Protein AF-A0A699R4K2-F1 (afdb_monomer)

Mean predicted aligned error: 9.23 Å

Foldseek 3Di:
DDPLQVVQVVVQVVVCVVLVQWDWDADDPPDDAFEKDKDWDWDDDPPDPDTRIHIFIATQQVPDDDPRRHPDFDDQPDFFFNADPDWYWYAAYVVRQDPVRNRIIITGRGDGHNHRDDDDD

Secondary structure (DSSP, 8-state):
--HHHHHHHHHHHHHHHHTT-EEEEPPPTT--EE-EEEEEEEEEETTEEEEEEEEEEEE-GGGPPBTTTBS----TTS-TTPEEEEEEEEPPPTT---SS-TT-EEEEEEPPBT-------

Radius of gyration: 15.66 Å; Cα contacts (8 Å, |Δi|>4): 197; chains: 1; bounding box: 39×34×41 Å

Sequence (121 aa):
RDADWVSAMQEELDHFARLKVWRLVPRPEGKSVIKTKWIFKNKKVESSLVIRNKARLVALGYSQQEGIDYDETFAPTAFLNGILKEEVYVGQPLGFVSKKYPDHVYALDKALYGLKQAPRA

Structure (mmCIF, N/CA/C/O backbone):
data_AF-A0A699R4K2-F1
#
_entry.id   AF-A0A699R4K2-F1
#
loop_
_atom_site.group_PDB
_atom_site.id
_atom_site.type_symbol
_atom_site.label_atom_id
_atom_site.label_alt_id
_atom_site.label_comp_id
_atom_site.label_asym_id
_atom_site.label_entity_id
_atom_site.label_seq_id
_atom_site.pdbx_PDB_ins_code
_atom_site.Cartn_x
_atom_site.Cartn_y
_atom_site.Cartn_z
_atom_site.occupancy
_atom_site.B_iso_or_equiv
_atom_site.auth_seq_id
_atom_site.auth_comp_id
_atom_site.auth_asym_id
_atom_site.auth_atom_id
_atom_site.pdbx_PDB_model_num
ATOM 1 N N . ARG A 1 1 ? -2.473 -8.313 -24.062 1.00 49.97 1 ARG A N 1
ATOM 2 C CA . ARG A 1 1 ? -2.510 -7.788 -22.676 1.00 49.97 1 ARG A CA 1
ATOM 3 C C . ARG A 1 1 ? -1.097 -7.895 -22.147 1.00 49.97 1 ARG A C 1
ATOM 5 O O . ARG A 1 1 ? -0.578 -8.995 -22.068 1.00 49.97 1 ARG A O 1
ATOM 12 N N . ASP A 1 2 ? -0.481 -6.746 -21.944 1.00 60.59 2 ASP A N 1
ATOM 13 C CA . ASP A 1 2 ? 0.942 -6.501 -21.734 1.00 60.59 2 ASP A CA 1
ATOM 14 C C . ASP A 1 2 ? 1.508 -7.241 -20.508 1.00 60.59 2 ASP A C 1
ATOM 16 O O . ASP A 1 2 ? 1.487 -6.733 -19.384 1.00 60.59 2 ASP A O 1
ATOM 20 N N . ALA A 1 3 ? 1.991 -8.468 -20.718 1.00 65.44 3 ALA A N 1
ATOM 21 C CA . ALA A 1 3 ? 2.548 -9.325 -19.669 1.00 65.44 3 ALA A CA 1
ATOM 22 C C . ALA A 1 3 ? 3.688 -8.635 -18.895 1.00 65.44 3 ALA A C 1
ATOM 24 O O . ALA A 1 3 ? 3.810 -8.805 -17.681 1.00 65.44 3 ALA A O 1
ATOM 25 N N . ASP A 1 4 ? 4.449 -7.776 -19.574 1.00 77.56 4 ASP A N 1
ATOM 26 C CA . ASP A 1 4 ? 5.555 -7.019 -18.991 1.00 77.56 4 ASP A CA 1
ATOM 27 C C . ASP A 1 4 ? 5.108 -6.033 -17.901 1.00 77.56 4 ASP A C 1
ATOM 29 O O . ASP A 1 4 ? 5.836 -5.798 -16.935 1.00 77.56 4 ASP A O 1
ATOM 33 N N . TRP A 1 5 ? 3.904 -5.456 -18.008 1.00 82.31 5 TRP A N 1
ATOM 34 C CA . TRP A 1 5 ? 3.376 -4.560 -16.972 1.00 82.31 5 TRP A CA 1
ATOM 35 C C . TRP A 1 5 ? 2.918 -5.326 -15.736 1.00 82.31 5 TRP A C 1
ATOM 37 O O . TRP A 1 5 ? 3.169 -4.873 -14.621 1.00 82.31 5 TRP A O 1
ATOM 47 N N . VAL A 1 6 ? 2.300 -6.498 -15.918 1.00 85.00 6 VAL A N 1
ATOM 48 C CA . VAL A 1 6 ? 1.889 -7.362 -14.800 1.00 85.00 6 VAL A CA 1
ATOM 49 C C . VAL A 1 6 ? 3.115 -7.861 -14.036 1.00 85.00 6 VAL A C 1
ATOM 51 O O . VAL A 1 6 ? 3.113 -7.817 -12.808 1.00 85.00 6 VAL A O 1
ATOM 54 N N . SER A 1 7 ? 4.184 -8.242 -14.746 1.00 86.94 7 SER A N 1
ATOM 55 C CA . SER A 1 7 ? 5.466 -8.601 -14.123 1.00 86.94 7 SER A CA 1
ATOM 56 C C . SER A 1 7 ? 6.017 -7.451 -13.278 1.00 86.94 7 SER A C 1
ATOM 58 O O . SER A 1 7 ? 6.341 -7.642 -12.110 1.00 86.94 7 SER A O 1
ATOM 60 N N . ALA A 1 8 ? 6.038 -6.229 -13.819 1.00 87.75 8 ALA A N 1
ATOM 61 C CA . ALA A 1 8 ? 6.512 -5.057 -13.083 1.00 87.75 8 ALA A CA 1
ATOM 62 C C . ALA A 1 8 ? 5.649 -4.722 -11.848 1.00 87.75 8 ALA A C 1
ATOM 64 O O . ALA A 1 8 ? 6.168 -4.210 -10.858 1.00 87.75 8 ALA A O 1
ATOM 65 N N . MET A 1 9 ? 4.339 -4.989 -11.894 1.00 90.50 9 MET A N 1
ATOM 66 C CA . MET A 1 9 ? 3.443 -4.834 -10.739 1.00 90.50 9 MET A CA 1
ATOM 67 C C . MET A 1 9 ? 3.733 -5.887 -9.668 1.00 90.50 9 MET A C 1
ATOM 69 O O . MET A 1 9 ? 3.817 -5.543 -8.492 1.00 90.50 9 MET A O 1
ATOM 73 N N . GLN A 1 10 ? 3.923 -7.147 -10.071 1.00 89.94 10 GLN A N 1
ATOM 74 C CA . GLN A 1 10 ? 4.260 -8.233 -9.154 1.00 89.94 10 GLN A CA 1
ATOM 75 C C . GLN A 1 10 ? 5.609 -7.985 -8.468 1.00 89.94 10 GLN A C 1
ATOM 77 O O . GLN A 1 10 ? 5.685 -8.098 -7.250 1.00 89.94 10 GLN A O 1
ATOM 82 N N . GLU A 1 11 ? 6.632 -7.547 -9.212 1.00 90.19 11 GLU A N 1
ATOM 83 C CA . GLU A 1 11 ? 7.944 -7.185 -8.653 1.00 90.19 11 GLU A CA 1
ATOM 84 C C . GLU A 1 11 ? 7.833 -6.141 -7.526 1.00 90.19 11 GLU A C 1
ATOM 86 O O . GLU A 1 11 ? 8.505 -6.251 -6.498 1.00 90.19 11 GLU A O 1
ATOM 91 N N . GLU A 1 12 ? 6.971 -5.133 -7.695 1.00 90.69 12 GLU A N 1
ATOM 92 C CA . GLU A 1 12 ? 6.734 -4.102 -6.679 1.00 90.69 12 GLU A CA 1
ATOM 93 C C . GLU A 1 12 ? 6.003 -4.677 -5.447 1.00 90.69 12 GLU A C 1
ATOM 95 O O . GLU A 1 12 ? 6.383 -4.387 -4.310 1.00 90.69 12 GLU A O 1
ATOM 100 N N . LEU A 1 13 ? 4.988 -5.531 -5.639 1.00 90.56 13 LEU A N 1
ATOM 101 C CA . LEU A 1 13 ? 4.281 -6.191 -4.5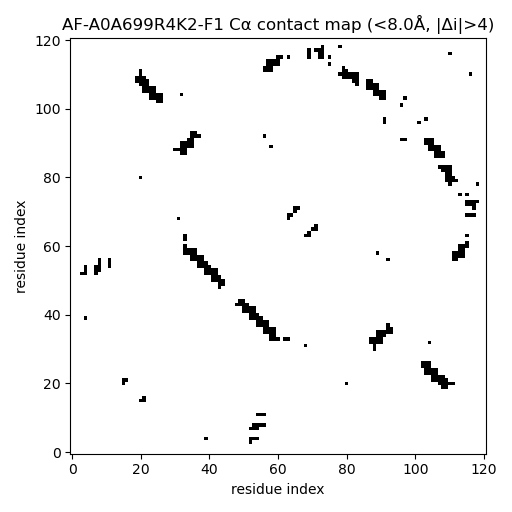30 1.00 90.56 13 LEU A CA 1
ATOM 102 C C . LEU A 1 13 ? 5.196 -7.137 -3.744 1.00 90.56 13 LEU A C 1
ATOM 104 O O . LEU A 1 13 ? 5.162 -7.142 -2.513 1.00 90.56 13 LEU A O 1
ATOM 108 N N . ASP A 1 14 ? 6.048 -7.892 -4.436 1.00 90.88 14 ASP A N 1
ATOM 109 C CA . ASP A 1 14 ? 7.030 -8.788 -3.823 1.00 90.88 14 ASP A CA 1
ATOM 110 C C . ASP A 1 14 ? 8.054 -7.999 -3.005 1.00 90.88 14 ASP A C 1
ATOM 112 O O . ASP A 1 14 ? 8.458 -8.413 -1.915 1.00 90.88 14 ASP A O 1
ATOM 116 N N . HIS A 1 15 ? 8.450 -6.823 -3.496 1.00 90.12 15 HIS A N 1
ATOM 117 C CA . HIS A 1 15 ? 9.300 -5.908 -2.750 1.00 90.12 15 HIS A CA 1
ATOM 118 C C . HIS A 1 15 ? 8.624 -5.432 -1.455 1.00 90.12 15 HIS A C 1
ATOM 120 O O . HIS A 1 15 ? 9.244 -5.483 -0.390 1.00 90.12 15 HIS A O 1
ATOM 126 N N . PHE A 1 16 ? 7.346 -5.047 -1.502 1.00 89.62 16 PHE A N 1
ATOM 127 C CA . PHE A 1 16 ? 6.592 -4.669 -0.303 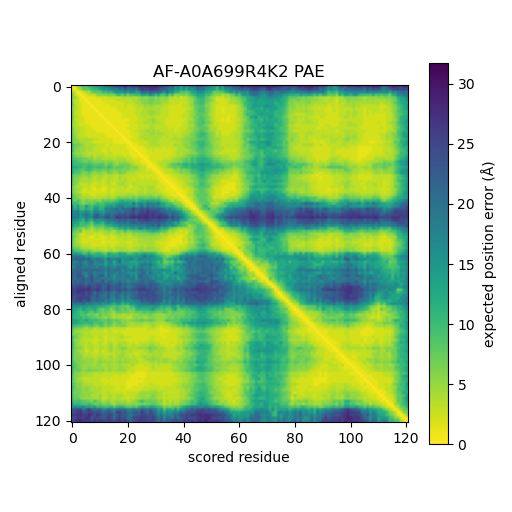1.00 89.62 16 PHE A CA 1
ATOM 128 C C . PHE A 1 16 ? 6.410 -5.826 0.682 1.00 89.62 16 PHE A C 1
ATOM 130 O O . PHE A 1 16 ? 6.562 -5.623 1.889 1.00 89.62 16 PHE A O 1
ATOM 137 N N . ALA A 1 17 ? 6.162 -7.040 0.187 1.00 88.31 17 ALA A N 1
ATOM 138 C CA . ALA A 1 17 ? 6.075 -8.238 1.015 1.00 88.31 17 ALA A CA 1
ATOM 139 C C . ALA A 1 17 ? 7.410 -8.532 1.718 1.00 88.31 17 ALA A C 1
ATOM 141 O O . ALA A 1 17 ? 7.445 -8.727 2.934 1.00 88.31 17 ALA A O 1
ATOM 142 N N . ARG A 1 18 ? 8.530 -8.477 0.982 1.00 89.69 18 ARG A N 1
ATOM 143 C CA . ARG A 1 18 ? 9.885 -8.644 1.535 1.00 89.69 18 ARG A CA 1
ATOM 144 C C . ARG A 1 18 ? 10.216 -7.608 2.601 1.00 89.69 18 ARG A C 1
ATOM 146 O O . ARG A 1 18 ? 10.827 -7.938 3.613 1.00 89.69 18 ARG A O 1
ATOM 153 N N . LEU A 1 19 ? 9.831 -6.356 2.367 1.00 87.75 19 LEU A N 1
ATOM 154 C CA . LEU A 1 19 ? 10.054 -5.265 3.308 1.00 87.75 19 LEU A CA 1
ATOM 155 C C . LEU A 1 19 ? 9.040 -5.235 4.452 1.00 87.75 19 LEU A C 1
ATOM 157 O O . LEU A 1 19 ? 9.204 -4.401 5.344 1.00 87.75 19 LEU A O 1
ATOM 161 N N . LYS A 1 20 ? 8.035 -6.122 4.453 1.00 89.19 20 LYS A N 1
ATOM 162 C CA . LYS A 1 20 ? 6.930 -6.126 5.419 1.00 89.19 20 LYS A CA 1
ATOM 163 C C . LYS A 1 20 ? 6.297 -4.736 5.530 1.00 89.19 20 LYS A C 1
ATOM 165 O O . LYS A 1 20 ? 6.203 -4.170 6.612 1.00 89.19 20 LYS A O 1
ATOM 170 N N . VAL A 1 21 ? 5.973 -4.139 4.382 1.00 87.75 21 VAL A N 1
ATOM 171 C CA . VAL A 1 21 ? 5.340 -2.809 4.330 1.00 87.75 21 VAL A CA 1
ATOM 172 C C . VAL A 1 21 ? 3.902 -2.871 4.820 1.00 87.75 21 VAL A C 1
ATOM 174 O O . VAL A 1 21 ? 3.415 -1.901 5.393 1.00 87.75 21 VAL A O 1
ATOM 177 N N . TRP A 1 22 ? 3.227 -3.999 4.608 1.00 91.00 22 TRP A N 1
ATOM 178 C CA . TRP A 1 22 ? 1.831 -4.159 4.971 1.00 91.00 22 TRP A CA 1
ATOM 179 C C . TRP A 1 22 ? 1.456 -5.594 5.309 1.00 91.00 22 TRP A C 1
ATOM 181 O O . TRP A 1 22 ? 2.187 -6.546 5.017 1.00 91.00 22 TRP A O 1
ATOM 191 N N . ARG A 1 23 ? 0.247 -5.745 5.848 1.00 93.12 23 ARG A N 1
ATOM 192 C CA . ARG A 1 23 ? -0.362 -7.019 6.236 1.00 93.12 23 ARG A CA 1
ATOM 193 C C . ARG A 1 23 ? -1.805 -7.052 5.755 1.00 93.12 23 ARG A C 1
ATOM 195 O O . ARG A 1 23 ? -2.514 -6.057 5.867 1.00 93.12 23 ARG A O 1
ATOM 202 N N . LEU A 1 24 ? -2.246 -8.185 5.213 1.00 93.50 24 LEU A N 1
ATOM 203 C CA . LEU A 1 24 ? -3.642 -8.361 4.813 1.00 93.50 24 LEU A CA 1
ATOM 204 C C . LEU A 1 24 ? -4.489 -8.629 6.063 1.00 93.50 24 LEU A C 1
ATOM 206 O O . LEU A 1 24 ? -4.239 -9.605 6.768 1.00 93.50 24 LEU A O 1
ATOM 210 N N . VAL A 1 25 ? -5.476 -7.776 6.327 1.00 94.25 25 VAL A N 1
ATOM 211 C CA . VAL A 1 25 ? -6.349 -7.853 7.507 1.00 94.25 25 VAL A CA 1
ATOM 212 C C . VAL A 1 25 ? -7.821 -7.706 7.106 1.00 94.25 25 VAL A C 1
ATOM 214 O O . VAL A 1 25 ? -8.107 -7.114 6.058 1.00 94.25 25 VAL A O 1
ATOM 217 N N . PRO A 1 26 ? -8.772 -8.228 7.904 1.00 94.25 26 PRO A N 1
ATOM 218 C CA . PRO A 1 26 ? -10.186 -7.923 7.723 1.00 94.25 26 PRO A CA 1
ATOM 219 C C . PRO A 1 26 ? -10.410 -6.412 7.699 1.00 94.25 26 PRO A C 1
ATOM 221 O O . PRO A 1 26 ? -9.713 -5.671 8.393 1.00 94.25 26 PRO A O 1
ATOM 224 N N . ARG A 1 27 ? -11.371 -5.945 6.897 1.00 91.38 27 ARG A N 1
ATOM 225 C CA . ARG A 1 27 ? -11.686 -4.518 6.835 1.00 91.38 27 ARG A CA 1
ATOM 226 C C . ARG A 1 27 ? -12.156 -4.025 8.211 1.00 91.38 27 ARG A C 1
ATOM 228 O O . ARG A 1 27 ? -13.169 -4.524 8.693 1.00 91.38 27 ARG A O 1
ATOM 235 N N . PRO A 1 28 ? -11.462 -3.049 8.817 1.00 88.75 28 PRO A N 1
ATOM 236 C CA . PRO A 1 28 ? -11.879 -2.475 10.089 1.00 88.75 28 PRO A CA 1
ATOM 237 C C . PRO A 1 28 ? -13.179 -1.678 9.933 1.00 88.75 28 PRO A C 1
ATOM 239 O O . PRO A 1 28 ? -13.363 -0.941 8.958 1.00 88.75 28 PRO A O 1
ATOM 242 N N . GLU A 1 29 ? -14.078 -1.810 10.907 1.00 86.94 29 GLU A N 1
ATOM 243 C CA . GLU A 1 29 ? -15.306 -1.019 10.978 1.00 86.94 29 GLU A CA 1
ATOM 244 C C . GLU A 1 29 ? -15.000 0.406 11.459 1.00 86.94 29 GLU A C 1
ATOM 246 O O . GLU A 1 29 ? -14.173 0.621 12.344 1.00 86.94 29 GLU A O 1
ATOM 251 N N . GLY A 1 30 ? -15.638 1.404 10.842 1.00 84.44 30 GLY A N 1
ATOM 252 C CA . GLY A 1 30 ? -15.490 2.813 11.230 1.00 84.44 30 GLY A CA 1
ATOM 253 C C . GLY A 1 30 ? -14.140 3.463 10.894 1.00 84.44 30 GLY A C 1
ATOM 254 O O . GLY A 1 30 ? -13.939 4.628 11.227 1.00 84.44 30 GLY A O 1
ATOM 255 N N . LYS A 1 31 ? -13.220 2.758 10.224 1.00 81.69 31 LYS A N 1
ATOM 256 C CA . LYS A 1 31 ? -11.932 3.310 9.771 1.00 81.69 31 LYS A CA 1
ATOM 257 C C . LYS A 1 31 ? -11.951 3.643 8.281 1.00 81.69 31 LYS A C 1
ATOM 259 O O . LYS A 1 31 ? -12.579 2.952 7.473 1.00 81.69 31 LYS A O 1
ATOM 264 N N . SER A 1 32 ? -11.231 4.700 7.912 1.00 82.44 32 SER A N 1
ATOM 265 C CA . SER A 1 32 ? -11.035 5.087 6.520 1.00 82.44 32 SER A CA 1
ATOM 266 C C . SER A 1 32 ? -10.102 4.089 5.819 1.00 82.44 32 SER A C 1
ATOM 268 O O . SER A 1 32 ? -9.110 3.615 6.372 1.00 82.44 32 SER A O 1
ATOM 270 N N . VAL A 1 33 ? -10.450 3.729 4.581 1.00 87.38 33 VAL A N 1
ATOM 271 C CA . VAL A 1 33 ? -9.623 2.869 3.724 1.00 87.38 33 VAL A CA 1
ATOM 272 C C . VAL A 1 33 ? -9.202 3.689 2.518 1.00 87.38 33 VAL A C 1
ATOM 274 O O . VAL A 1 33 ? -10.030 4.056 1.679 1.00 87.38 33 VAL A O 1
ATOM 277 N N . ILE A 1 34 ? -7.907 3.971 2.419 1.00 88.25 34 ILE A N 1
ATOM 278 C CA . ILE A 1 34 ? -7.351 4.780 1.339 1.00 88.25 34 ILE A CA 1
ATOM 279 C C . ILE A 1 34 ? -7.297 3.933 0.067 1.00 88.25 34 ILE A C 1
ATOM 281 O O . ILE A 1 34 ? -6.812 2.801 0.050 1.00 88.25 34 ILE A O 1
ATOM 285 N N . LYS A 1 35 ? -7.796 4.473 -1.042 1.00 87.06 35 LYS A N 1
ATOM 286 C CA . LYS A 1 35 ? -7.725 3.788 -2.338 1.00 87.06 35 LYS A CA 1
ATOM 287 C C . LYS A 1 35 ? -6.285 3.760 -2.853 1.00 87.06 35 LYS A C 1
ATOM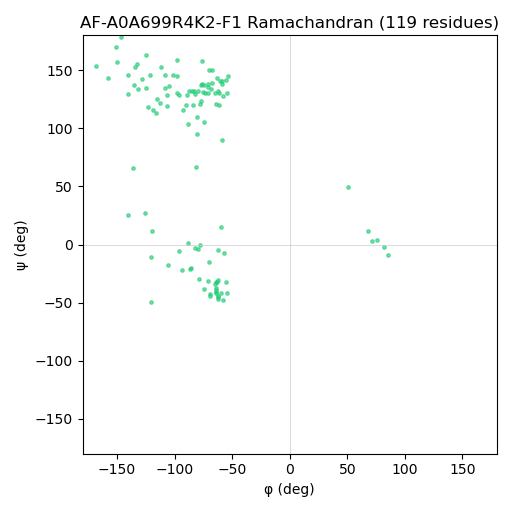 289 O O . LYS A 1 35 ? -5.514 4.682 -2.605 1.00 87.06 35 LYS A O 1
ATOM 294 N N . THR A 1 36 ? -5.931 2.734 -3.621 1.00 89.06 36 THR A N 1
ATOM 295 C CA . THR A 1 36 ? -4.615 2.621 -4.266 1.00 89.06 36 THR A CA 1
ATOM 296 C C . TH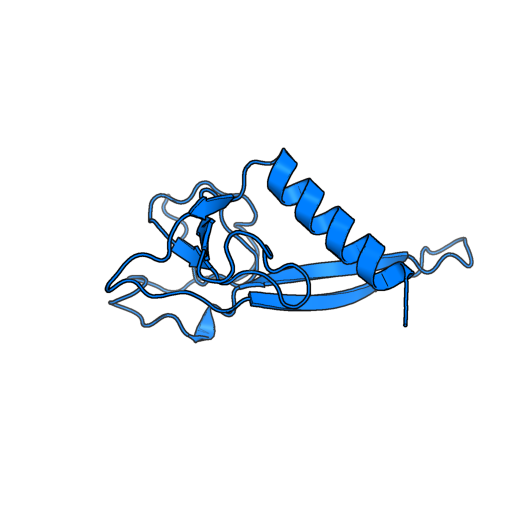R A 1 36 ? -4.728 2.757 -5.783 1.00 89.06 36 THR A C 1
ATOM 298 O O . THR A 1 36 ? -5.771 2.476 -6.378 1.00 89.06 36 THR A O 1
ATOM 301 N N . LYS A 1 37 ? -3.653 3.218 -6.428 1.00 87.56 37 LYS A N 1
ATOM 302 C CA . LYS A 1 37 ? -3.546 3.343 -7.886 1.00 87.56 37 LYS A CA 1
ATOM 303 C C . LYS A 1 37 ? -2.152 2.952 -8.360 1.00 87.56 37 LYS A C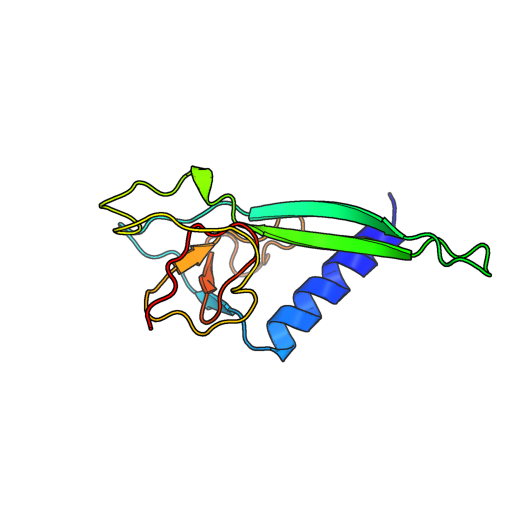 1
ATOM 305 O O . LYS A 1 37 ? -1.155 3.232 -7.699 1.00 87.56 37 LYS A O 1
ATOM 310 N N . TRP A 1 38 ? -2.093 2.356 -9.545 1.00 88.25 38 TRP A N 1
ATOM 311 C CA . TRP A 1 38 ? -0.846 2.053 -10.234 1.00 88.25 38 TRP A CA 1
ATOM 312 C C . TRP A 1 38 ? -0.370 3.223 -11.094 1.00 88.25 38 TRP A C 1
ATOM 314 O O . TRP A 1 38 ? -1.137 3.795 -11.871 1.00 88.25 38 TRP A O 1
ATOM 324 N N . ILE A 1 39 ? 0.913 3.554 -10.963 1.00 85.69 39 ILE A N 1
ATOM 325 C CA . ILE A 1 39 ? 1.628 4.507 -11.810 1.00 85.69 39 ILE A CA 1
ATOM 326 C C . ILE A 1 39 ? 2.672 3.747 -12.623 1.00 85.69 39 ILE A C 1
ATOM 328 O O . ILE A 1 39 ? 3.564 3.110 -12.065 1.00 85.69 39 ILE A O 1
ATOM 332 N N . PHE A 1 40 ? 2.577 3.849 -13.944 1.00 83.38 40 PHE A N 1
ATOM 333 C CA . PHE A 1 40 ? 3.444 3.150 -14.887 1.00 83.38 40 PHE A CA 1
ATOM 334 C C . PHE A 1 40 ? 4.467 4.112 -15.494 1.00 83.38 40 PHE A C 1
ATOM 336 O O . PHE A 1 40 ? 4.136 5.241 -15.859 1.00 83.38 40 PHE A O 1
ATOM 343 N N . LYS A 1 41 ? 5.726 3.684 -15.594 1.00 79.06 41 LYS A N 1
ATOM 344 C CA . LYS A 1 41 ? 6.805 4.444 -16.229 1.00 79.06 41 LYS A CA 1
ATOM 345 C C . LYS A 1 41 ? 7.707 3.514 -17.030 1.00 79.06 41 LYS A C 1
ATOM 347 O O . LYS A 1 41 ? 8.233 2.549 -16.487 1.00 79.06 41 LYS A O 1
ATOM 352 N N . ASN A 1 42 ? 7.955 3.869 -18.286 1.00 75.81 42 ASN A N 1
ATOM 353 C CA . ASN A 1 42 ? 8.982 3.234 -19.108 1.00 75.81 42 ASN A CA 1
ATOM 354 C C . ASN A 1 42 ? 10.342 3.853 -18.794 1.00 75.81 42 ASN A C 1
ATOM 356 O O . ASN A 1 42 ? 10.483 5.080 -18.805 1.00 75.81 42 ASN A O 1
ATOM 360 N N . LYS A 1 43 ? 11.350 3.023 -18.515 1.00 66.62 43 LYS A N 1
ATOM 361 C CA . LYS A 1 43 ? 12.738 3.474 -18.384 1.00 66.62 43 LYS A CA 1
ATOM 362 C C . LYS A 1 43 ? 13.527 3.018 -19.609 1.00 66.62 43 LYS A C 1
ATOM 364 O O . LYS A 1 43 ? 13.643 1.819 -19.846 1.00 66.62 43 LYS A O 1
ATOM 369 N N . LYS A 1 44 ? 14.071 3.977 -20.363 1.00 65.50 44 LYS A N 1
ATOM 370 C CA . LYS A 1 44 ? 15.131 3.724 -21.346 1.00 65.50 44 LYS A CA 1
ATOM 371 C C . LYS A 1 44 ? 16.462 3.711 -20.599 1.00 65.50 44 LYS A C 1
ATOM 373 O O . LYS A 1 44 ? 16.692 4.588 -19.766 1.00 65.50 44 LYS A O 1
ATOM 378 N N . VAL A 1 45 ? 17.298 2.713 -20.848 1.00 65.75 45 VAL A N 1
ATOM 379 C CA . VAL A 1 45 ? 18.673 2.680 -20.335 1.00 65.75 45 VAL A CA 1
ATOM 380 C C . VAL A 1 45 ? 19.582 3.177 -21.457 1.00 65.75 45 VAL A C 1
ATOM 382 O O . VAL A 1 45 ? 19.442 2.729 -22.589 1.00 65.75 45 VAL A O 1
ATOM 385 N N . GLU A 1 46 ? 20.471 4.126 -21.153 1.00 64.25 46 GLU A N 1
ATOM 386 C CA . GLU A 1 46 ? 21.258 4.918 -22.121 1.00 64.25 46 GLU A CA 1
ATOM 387 C C . GLU A 1 46 ? 22.139 4.120 -23.103 1.00 64.25 46 GLU A C 1
ATOM 389 O O . GLU A 1 46 ? 22.665 4.714 -24.034 1.00 64.25 46 GLU A O 1
ATOM 394 N N . SER A 1 47 ? 22.275 2.796 -22.967 1.00 57.72 47 SER A N 1
ATOM 395 C CA . SER A 1 47 ? 23.126 1.995 -23.862 1.00 57.72 47 SER A CA 1
ATOM 396 C C . SER A 1 47 ? 22.542 0.630 -24.255 1.00 57.72 47 SER A C 1
ATOM 398 O O . SER A 1 47 ? 23.269 -0.321 -24.539 1.00 57.72 47 SER A O 1
ATOM 400 N N . SER A 1 48 ? 21.216 0.460 -24.244 1.00 49.56 48 SER A N 1
ATOM 401 C CA . SER A 1 48 ? 20.585 -0.770 -24.753 1.00 49.56 48 SER A CA 1
ATOM 402 C C . SER A 1 48 ? 19.125 -0.517 -25.126 1.00 49.56 48 SER A C 1
ATOM 404 O O . SER A 1 48 ? 18.414 0.172 -24.400 1.00 49.56 48 SER A O 1
ATOM 406 N N . LEU A 1 49 ? 18.637 -1.147 -26.197 1.00 57.78 49 LEU A N 1
ATOM 407 C CA . LEU A 1 49 ? 17.225 -1.177 -26.633 1.00 57.78 49 LEU A CA 1
ATOM 408 C C . LEU A 1 49 ? 16.240 -1.791 -25.602 1.00 57.78 49 LEU A C 1
ATOM 410 O O . LEU A 1 49 ? 15.108 -2.122 -25.941 1.00 57.78 49 LEU A O 1
ATOM 414 N N . VAL A 1 50 ? 16.642 -1.959 -24.341 1.00 55.19 50 VAL A N 1
ATOM 415 C CA . VAL A 1 50 ? 15.827 -2.555 -23.283 1.00 55.19 50 VAL A CA 1
ATOM 416 C C . VAL A 1 50 ? 15.004 -1.459 -22.608 1.00 55.19 50 VAL A C 1
ATOM 418 O O . VAL A 1 50 ? 15.504 -0.672 -21.801 1.00 55.19 50 VAL A O 1
ATOM 421 N N . ILE A 1 51 ? 13.715 -1.411 -22.942 1.00 66.06 51 ILE A N 1
ATOM 422 C CA . ILE A 1 51 ? 12.715 -0.637 -22.205 1.00 66.06 51 ILE A CA 1
ATOM 423 C C . ILE A 1 51 ? 12.316 -1.476 -20.991 1.00 66.06 51 ILE A C 1
ATOM 425 O O . ILE A 1 51 ? 11.664 -2.503 -21.147 1.00 66.06 51 ILE A O 1
ATOM 429 N N . ARG A 1 52 ? 12.700 -1.061 -19.776 1.00 72.12 52 ARG A N 1
ATOM 430 C CA . ARG A 1 52 ? 12.178 -1.702 -18.559 1.00 72.12 52 ARG A CA 1
ATOM 431 C C . ARG A 1 52 ? 10.910 -0.988 -18.116 1.00 72.12 52 ARG A C 1
ATOM 433 O O . ARG A 1 52 ? 10.937 0.206 -17.795 1.00 72.12 52 ARG A O 1
ATOM 440 N N . ASN A 1 53 ? 9.821 -1.740 -18.069 1.00 80.19 53 ASN A N 1
ATOM 441 C CA . ASN A 1 53 ? 8.556 -1.303 -17.504 1.00 80.19 53 ASN A CA 1
ATOM 442 C C . ASN A 1 53 ? 8.692 -1.209 -15.982 1.00 80.19 53 ASN A C 1
ATOM 444 O O . ASN A 1 53 ? 9.190 -2.125 -15.331 1.00 80.19 53 ASN A O 1
ATOM 448 N N . LYS A 1 54 ? 8.284 -0.080 -15.402 1.00 81.88 54 LYS A N 1
ATOM 449 C CA . LYS A 1 54 ? 8.243 0.116 -13.952 1.00 81.88 54 LYS A CA 1
ATOM 450 C C . LYS A 1 54 ? 6.834 0.486 -13.525 1.00 81.88 54 LYS A C 1
ATOM 452 O O . LYS A 1 54 ? 6.332 1.537 -13.919 1.00 81.88 54 LYS A O 1
ATOM 457 N N . ALA A 1 55 ? 6.229 -0.349 -12.693 1.00 87.62 55 ALA A N 1
ATOM 458 C CA . ALA A 1 55 ? 4.986 -0.042 -12.006 1.00 87.62 55 ALA A CA 1
ATOM 459 C C . ALA A 1 55 ? 5.303 0.434 -10.582 1.00 87.62 55 ALA A C 1
ATOM 461 O O . ALA A 1 55 ? 6.270 -0.014 -9.974 1.00 87.62 55 ALA A O 1
ATOM 462 N N . ARG A 1 56 ? 4.520 1.377 -10.065 1.00 87.62 56 ARG A N 1
ATOM 463 C CA . ARG A 1 56 ? 4.563 1.811 -8.665 1.00 87.62 56 ARG A CA 1
ATOM 464 C C . ARG A 1 56 ? 3.155 1.841 -8.112 1.00 87.62 56 ARG A C 1
ATOM 466 O O . ARG A 1 56 ? 2.267 2.398 -8.763 1.00 87.62 56 ARG A O 1
ATOM 473 N N . LEU A 1 57 ? 2.968 1.296 -6.917 1.00 88.25 57 LEU A N 1
ATOM 474 C CA . LEU A 1 57 ? 1.705 1.414 -6.202 1.00 88.25 57 LEU A CA 1
ATOM 475 C C . LEU A 1 57 ? 1.719 2.674 -5.339 1.00 88.25 57 LEU A C 1
ATOM 477 O O . LEU A 1 57 ? 2.643 2.893 -4.560 1.00 88.25 57 LEU A O 1
ATOM 481 N N . VAL A 1 58 ? 0.687 3.497 -5.480 1.00 85.62 58 VAL A N 1
ATOM 482 C CA . VAL A 1 58 ? 0.552 4.770 -4.771 1.00 85.62 58 VAL A CA 1
ATOM 483 C C . VAL A 1 58 ? -0.783 4.779 -4.031 1.00 85.62 58 VAL A C 1
ATOM 485 O O . VAL A 1 58 ? -1.812 4.408 -4.600 1.00 85.62 58 VAL A O 1
ATOM 488 N N . ALA A 1 59 ? -0.773 5.204 -2.771 1.00 85.31 59 ALA A N 1
ATOM 489 C CA . ALA A 1 59 ? -1.977 5.534 -2.025 1.00 85.31 59 ALA A CA 1
ATOM 490 C C . ALA A 1 59 ? -2.539 6.875 -2.512 1.00 85.31 59 ALA A C 1
ATOM 492 O O . ALA A 1 59 ? -1.808 7.841 -2.724 1.00 85.31 59 ALA A O 1
ATOM 493 N N . LEU A 1 60 ? -3.852 6.953 -2.686 1.00 80.88 60 LEU A N 1
ATOM 494 C CA . LEU A 1 60 ? -4.538 8.177 -3.081 1.00 80.88 60 LEU A CA 1
ATOM 495 C C . LEU A 1 60 ? -4.767 9.072 -1.853 1.00 80.88 60 LEU A C 1
ATOM 497 O O . LEU A 1 60 ? -5.902 9.296 -1.449 1.00 80.88 60 LEU A O 1
ATOM 501 N N . GLY A 1 61 ? -3.691 9.596 -1.258 1.00 66.06 61 GLY A N 1
ATOM 502 C CA . GLY A 1 61 ? -3.732 10.372 -0.008 1.00 66.06 61 GLY A CA 1
ATOM 503 C C . GLY A 1 61 ? -4.528 11.684 -0.057 1.00 66.06 61 GLY A C 1
ATOM 504 O O . GLY A 1 61 ? -4.716 12.325 0.969 1.00 66.06 61 GLY A O 1
ATOM 505 N N . TYR A 1 62 ? -5.050 12.104 -1.217 1.00 60.75 62 TYR A N 1
ATOM 506 C CA . TYR A 1 62 ? -5.960 13.255 -1.300 1.00 60.75 62 TYR A CA 1
ATOM 507 C C . TYR A 1 62 ? -7.343 12.987 -0.687 1.00 60.75 62 TYR A C 1
ATOM 509 O O . TYR A 1 62 ? -8.083 13.939 -0.467 1.00 60.75 62 TYR A O 1
ATOM 517 N N . SER A 1 63 ? -7.710 11.723 -0.439 1.00 55.34 63 SER A N 1
ATOM 518 C CA . SER A 1 63 ? -8.954 11.378 0.260 1.00 55.34 63 SER A CA 1
ATOM 519 C C . SER A 1 63 ? -8.845 11.460 1.785 1.00 55.34 63 SER A C 1
ATOM 521 O O . SER A 1 63 ? -9.840 11.202 2.452 1.00 55.34 63 SER A O 1
ATOM 523 N N . GLN A 1 64 ? -7.660 11.758 2.325 1.00 57.31 64 GLN A N 1
ATOM 524 C CA . GLN A 1 64 ? -7.450 11.932 3.760 1.00 57.31 64 GLN A CA 1
ATOM 525 C C . GLN A 1 64 ? -7.914 13.336 4.186 1.00 57.31 64 GLN A C 1
ATOM 527 O O . GLN A 1 64 ? -7.556 14.319 3.526 1.00 57.31 64 GLN A O 1
ATOM 532 N N . GLN A 1 65 ? -8.700 13.432 5.260 1.00 54.25 65 GLN A N 1
ATOM 533 C CA . GLN A 1 65 ? -9.146 14.698 5.852 1.00 54.25 65 GLN A CA 1
ATOM 534 C C . GLN A 1 65 ? -8.234 15.104 7.017 1.00 54.25 65 GLN A C 1
ATOM 536 O O . GLN A 1 65 ? -7.992 14.314 7.931 1.00 54.25 65 GLN A O 1
ATOM 541 N N . GLU A 1 66 ? -7.744 16.345 6.985 1.00 48.69 66 GLU A N 1
ATOM 542 C CA . GLU A 1 66 ? -6.980 16.948 8.084 1.00 48.69 66 GLU A CA 1
ATOM 543 C C . GLU A 1 66 ? -7.861 17.033 9.348 1.00 48.69 66 GLU A C 1
ATOM 545 O O . GLU A 1 66 ? -9.028 17.417 9.265 1.00 48.69 66 GLU A O 1
ATOM 550 N N . GLY A 1 67 ? -7.339 16.605 10.500 1.00 51.56 67 GLY A N 1
ATOM 551 C CA . GLY A 1 67 ? -8.062 16.473 11.771 1.00 51.56 67 GLY A CA 1
ATOM 552 C C . GLY A 1 67 ? -8.902 15.194 11.936 1.00 51.56 67 GLY A C 1
ATOM 553 O O . GLY A 1 67 ? -9.506 15.004 12.990 1.00 51.56 67 GLY A O 1
ATOM 554 N N . ILE A 1 68 ? -8.958 14.312 10.925 1.00 59.41 68 ILE A N 1
ATOM 555 C CA . ILE A 1 68 ? -9.606 12.984 11.012 1.00 59.41 68 ILE A CA 1
ATOM 556 C C . ILE A 1 68 ? -8.598 11.869 10.731 1.00 59.41 68 ILE A C 1
ATOM 558 O O . ILE A 1 68 ? -8.510 10.899 11.481 1.00 59.41 68 ILE A O 1
ATOM 562 N N . ASP A 1 69 ? -7.854 12.011 9.634 1.00 51.84 69 ASP A N 1
ATOM 563 C CA . ASP A 1 69 ? -6.901 11.017 9.141 1.00 51.84 69 ASP A CA 1
ATOM 564 C C . ASP A 1 69 ? -5.436 11.422 9.392 1.00 51.84 69 ASP A C 1
ATOM 566 O O . ASP A 1 69 ? -4.563 10.565 9.274 1.00 51.84 69 ASP A O 1
ATOM 570 N N . TYR A 1 70 ? -5.158 12.708 9.663 1.00 52.50 70 TYR A N 1
ATOM 571 C CA . TYR A 1 70 ? -3.841 13.261 10.028 1.00 52.50 70 TYR A CA 1
ATOM 572 C C . TYR A 1 70 ? -3.969 14.714 10.539 1.00 52.50 70 TYR A C 1
ATOM 574 O O . TYR A 1 70 ? -4.880 15.415 10.113 1.00 52.50 70 TYR A O 1
ATOM 582 N N . ASP A 1 71 ? -3.056 15.199 11.389 1.00 48.94 71 ASP A N 1
ATOM 583 C CA . ASP A 1 71 ? -3.157 16.549 11.992 1.00 48.94 71 ASP A CA 1
ATOM 584 C C . ASP A 1 71 ? -2.417 17.687 11.235 1.00 48.94 71 ASP A C 1
ATOM 586 O O . ASP A 1 71 ? -2.785 18.842 11.412 1.00 48.94 71 ASP A O 1
ATOM 590 N N . GLU A 1 72 ? -1.400 17.419 10.390 1.00 44.97 72 GLU A N 1
ATOM 591 C CA . GLU A 1 72 ? -0.626 18.455 9.646 1.00 44.97 72 GLU A CA 1
ATOM 592 C C . GLU A 1 72 ? -0.070 17.972 8.274 1.00 44.97 72 GLU A C 1
ATOM 594 O O . GLU A 1 72 ? 0.157 16.776 8.071 1.00 44.97 72 GLU A O 1
ATOM 599 N N . THR A 1 73 ? 0.216 18.894 7.327 1.00 41.97 73 THR A N 1
ATOM 600 C CA . THR A 1 73 ? 0.603 18.595 5.918 1.00 41.97 73 THR A CA 1
ATOM 601 C C . THR A 1 73 ? 2.048 19.029 5.536 1.00 41.97 73 THR A C 1
ATOM 603 O O . THR A 1 73 ? 2.349 20.215 5.615 1.00 41.97 73 THR A O 1
ATOM 606 N N . PHE A 1 74 ? 2.923 18.136 5.010 1.00 51.22 74 PHE A N 1
ATOM 607 C CA . PHE A 1 74 ? 4.293 18.465 4.507 1.00 51.22 74 PHE A CA 1
ATOM 608 C C . PHE A 1 74 ? 4.795 17.610 3.298 1.00 51.22 74 PHE A C 1
ATOM 610 O O . PHE A 1 74 ? 4.079 16.757 2.780 1.00 51.22 74 PHE A O 1
ATOM 617 N N . ALA A 1 75 ? 6.017 17.897 2.799 1.00 41.81 75 ALA A N 1
ATOM 618 C CA . ALA A 1 75 ? 6.548 17.584 1.458 1.00 41.81 75 ALA A CA 1
ATOM 619 C C . ALA A 1 75 ? 6.593 16.086 1.023 1.00 41.81 75 ALA A C 1
ATOM 621 O O . ALA A 1 75 ? 7.012 15.216 1.784 1.00 41.81 75 ALA A O 1
ATOM 622 N N . PRO A 1 76 ? 6.286 15.777 -0.257 1.00 46.72 76 PRO A N 1
ATOM 623 C CA . PRO A 1 76 ? 5.827 14.455 -0.722 1.00 46.72 76 PRO A CA 1
ATOM 624 C C . PRO A 1 76 ? 6.884 13.342 -0.902 1.00 46.72 76 PRO A C 1
ATOM 626 O O . PRO A 1 76 ? 6.523 12.240 -1.320 1.00 46.72 76 PRO A O 1
ATOM 629 N N . THR A 1 77 ? 8.176 13.583 -0.650 1.00 40.50 77 THR A N 1
ATOM 630 C CA . THR A 1 77 ? 9.246 12.745 -1.246 1.00 40.50 77 THR A CA 1
ATOM 631 C C . THR A 1 77 ? 10.166 12.014 -0.260 1.00 40.50 77 THR A C 1
ATOM 633 O O . THR A 1 77 ? 10.931 11.156 -0.695 1.00 40.50 77 THR A O 1
ATOM 636 N N . ALA A 1 78 ? 10.122 12.304 1.045 1.00 45.91 78 ALA A N 1
ATOM 637 C CA . ALA A 1 78 ? 11.173 11.869 1.980 1.00 45.91 78 ALA A CA 1
ATOM 638 C C . ALA A 1 78 ? 10.899 10.566 2.767 1.00 45.91 78 ALA A C 1
ATOM 640 O O . ALA A 1 78 ? 11.796 10.098 3.459 1.00 45.91 78 ALA A O 1
ATOM 641 N N . PHE A 1 79 ? 9.706 9.958 2.673 1.00 59.16 79 PHE A N 1
ATOM 642 C CA . PHE A 1 79 ? 9.252 8.978 3.682 1.00 59.16 79 PHE A CA 1
ATOM 643 C C . PHE A 1 79 ? 8.948 7.551 3.210 1.00 59.16 79 PHE A C 1
ATOM 645 O O . PHE A 1 79 ? 8.399 6.774 3.983 1.00 59.16 79 PHE A O 1
ATOM 652 N N . LEU A 1 80 ? 9.299 7.143 1.987 1.00 64.19 80 LEU A N 1
ATOM 653 C CA . LEU A 1 80 ? 8.999 5.773 1.545 1.00 64.19 80 LEU A CA 1
ATOM 654 C C . LEU A 1 80 ? 9.639 4.720 2.473 1.00 64.19 80 LEU A C 1
ATOM 656 O O . LEU A 1 80 ? 10.850 4.730 2.678 1.00 64.19 80 LEU A O 1
ATOM 660 N N . ASN A 1 81 ? 8.833 3.767 2.951 1.00 64.44 81 ASN A N 1
ATOM 661 C CA . ASN A 1 81 ? 9.209 2.703 3.890 1.00 64.44 81 ASN A CA 1
ATOM 662 C C . ASN A 1 81 ? 9.555 3.158 5.323 1.00 64.44 81 ASN A C 1
ATOM 664 O O . ASN A 1 81 ? 10.061 2.344 6.100 1.00 64.44 81 ASN A O 1
ATOM 668 N N . GLY A 1 82 ? 9.274 4.410 5.698 1.00 75.50 82 GLY A N 1
ATOM 669 C CA . GLY A 1 82 ? 9.328 4.836 7.100 1.00 75.50 82 GLY A CA 1
ATOM 670 C C . GLY A 1 82 ? 8.298 4.078 7.944 1.00 75.50 82 GLY A C 1
ATOM 671 O O . GLY A 1 82 ? 7.215 3.778 7.450 1.00 75.50 82 GLY A O 1
ATOM 672 N N . ILE A 1 83 ? 8.627 3.733 9.192 1.00 76.50 83 ILE A N 1
ATOM 673 C CA . ILE A 1 83 ? 7.694 3.038 10.098 1.00 76.50 83 ILE A CA 1
ATOM 674 C C . ILE A 1 83 ? 6.510 3.959 10.405 1.00 76.50 83 ILE A C 1
ATOM 676 O O . ILE A 1 83 ? 6.713 5.114 10.783 1.00 76.50 83 ILE A O 1
ATOM 680 N N . LEU A 1 84 ? 5.289 3.441 10.267 1.00 73.62 84 LEU A N 1
ATOM 681 C CA . LEU A 1 84 ? 4.081 4.171 10.641 1.00 73.62 84 LEU A CA 1
ATOM 682 C C . LEU A 1 84 ? 3.792 3.988 12.124 1.00 73.62 84 LEU A C 1
ATOM 684 O O . LEU A 1 84 ? 3.812 2.873 12.637 1.00 73.62 84 LEU A O 1
ATOM 688 N N . LYS A 1 85 ? 3.524 5.100 12.811 1.00 69.12 85 LYS A N 1
ATOM 689 C CA . LYS A 1 85 ? 3.042 5.084 14.200 1.00 69.12 85 LYS A CA 1
ATOM 690 C C . LYS A 1 85 ? 1.521 4.934 14.278 1.00 69.12 85 LYS A C 1
ATOM 692 O O . LYS A 1 85 ? 1.008 4.525 15.311 1.00 69.12 85 LYS A O 1
ATOM 697 N N . GLU A 1 86 ? 0.824 5.258 13.193 1.00 74.94 86 GLU A N 1
ATOM 698 C CA . GLU A 1 86 ? -0.631 5.203 13.080 1.00 74.94 86 GLU A CA 1
ATOM 699 C C . GLU A 1 86 ? -1.058 4.049 12.176 1.00 74.94 86 GLU A C 1
ATOM 701 O O . GLU A 1 86 ? -0.389 3.733 11.188 1.00 74.94 86 GLU A O 1
ATOM 706 N N . GLU A 1 87 ? -2.195 3.436 12.500 1.00 79.62 87 GLU A N 1
ATOM 707 C CA . GLU A 1 87 ? -2.789 2.402 11.661 1.00 79.62 87 GLU A CA 1
ATOM 708 C C . GLU A 1 87 ? -3.437 3.023 10.424 1.00 79.62 87 GLU A C 1
ATOM 710 O O . GLU A 1 87 ? -4.523 3.601 10.486 1.00 79.62 87 GLU A O 1
ATOM 715 N N . VAL A 1 88 ? -2.772 2.862 9.282 1.00 86.25 88 VAL A N 1
ATOM 716 C CA . VAL A 1 88 ? -3.288 3.289 7.982 1.00 86.25 88 VAL A CA 1
ATOM 717 C C . VAL A 1 88 ? -3.706 2.070 7.178 1.00 86.25 88 VAL A C 1
ATOM 719 O O . VAL A 1 88 ? -2.920 1.144 6.984 1.00 86.25 88 VAL A O 1
ATOM 722 N N . TYR A 1 89 ? -4.930 2.086 6.655 1.00 89.50 89 TYR A N 1
ATOM 723 C CA . TYR A 1 89 ? -5.449 1.007 5.822 1.00 89.50 89 TYR A CA 1
ATOM 724 C C . TYR A 1 89 ? -5.555 1.450 4.369 1.00 89.50 89 TYR A C 1
ATOM 726 O O . TYR A 1 89 ? -6.083 2.521 4.063 1.00 89.50 89 TYR A O 1
ATOM 734 N N . VAL A 1 90 ? -5.096 0.598 3.457 1.00 90.62 90 VAL A N 1
ATOM 735 C CA . VAL A 1 90 ? -5.227 0.808 2.016 1.00 90.62 90 VAL A CA 1
ATOM 736 C C . VAL A 1 90 ? -5.981 -0.336 1.349 1.00 90.62 90 VAL A C 1
ATOM 738 O O . VAL A 1 90 ? -5.890 -1.500 1.743 1.00 90.62 90 VAL A O 1
ATOM 741 N N . GLY A 1 91 ? -6.744 -0.008 0.311 1.00 91.81 91 GLY A N 1
ATOM 742 C CA . GLY A 1 91 ? -7.456 -0.994 -0.492 1.00 91.81 91 GLY A CA 1
ATOM 743 C C . GLY A 1 91 ? -6.502 -1.882 -1.293 1.00 91.81 91 GLY A C 1
ATOM 744 O O . GLY A 1 91 ? -5.426 -1.445 -1.717 1.00 91.81 91 GLY A O 1
ATOM 745 N N . GLN A 1 92 ? -6.925 -3.124 -1.542 1.00 92.62 92 GLN A N 1
ATOM 746 C CA . GLN A 1 92 ? -6.177 -4.055 -2.387 1.00 92.62 92 GLN A CA 1
ATOM 747 C C . GLN A 1 92 ? -5.996 -3.475 -3.806 1.00 92.62 92 GLN A C 1
ATOM 749 O O . GLN A 1 92 ? -6.942 -2.891 -4.349 1.00 92.62 92 GLN A O 1
ATOM 754 N N . PRO A 1 93 ? -4.804 -3.610 -4.423 1.00 90.38 93 PRO A N 1
ATOM 755 C CA . PRO A 1 93 ? -4.562 -3.084 -5.754 1.00 90.38 93 PRO A CA 1
ATOM 756 C C . PRO A 1 93 ? -5.501 -3.728 -6.769 1.00 90.38 93 PRO A C 1
ATOM 758 O O . PRO A 1 93 ? -5.727 -4.940 -6.758 1.00 90.38 93 PRO A O 1
ATOM 761 N N . LEU A 1 94 ? -5.988 -2.923 -7.712 1.00 85.88 94 LEU A N 1
ATOM 762 C CA . LEU A 1 94 ? -6.761 -3.428 -8.845 1.00 85.88 94 LEU A CA 1
ATOM 763 C C . LEU A 1 94 ? -5.964 -4.515 -9.584 1.00 85.88 94 LEU A C 1
ATOM 765 O O . LEU A 1 94 ? -4.793 -4.318 -9.908 1.00 85.88 94 LEU A O 1
ATOM 769 N N . GLY A 1 95 ? -6.608 -5.658 -9.834 1.00 85.94 95 GLY A N 1
ATOM 770 C CA . GLY A 1 95 ? -5.990 -6.832 -10.462 1.00 85.94 95 GLY A CA 1
ATOM 771 C C . GLY A 1 95 ? -5.259 -7.782 -9.504 1.00 85.94 95 GLY A C 1
ATOM 772 O O . GLY A 1 95 ? -4.930 -8.888 -9.915 1.00 85.94 95 GLY A O 1
ATOM 773 N N . PHE A 1 96 ? -5.069 -7.397 -8.237 1.00 87.12 96 PHE A N 1
ATOM 774 C C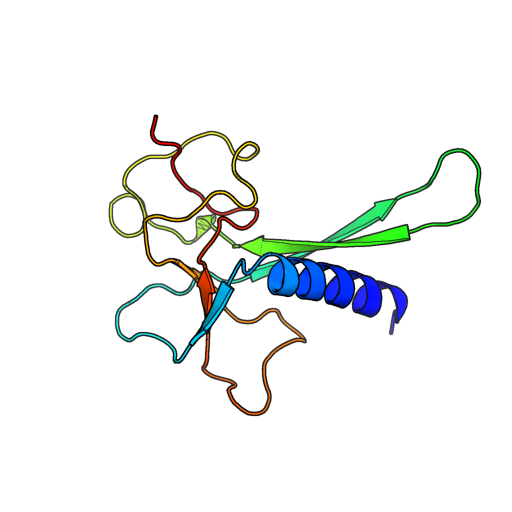A . PHE A 1 96 ? -4.357 -8.176 -7.212 1.00 87.12 96 PHE A CA 1
ATOM 775 C C . PHE A 1 96 ? -5.200 -8.386 -5.944 1.00 87.12 96 PHE A C 1
ATOM 777 O O . PHE A 1 96 ? -4.673 -8.547 -4.846 1.00 87.12 96 PHE A O 1
ATOM 784 N N . VAL A 1 97 ? -6.527 -8.384 -6.091 1.00 89.19 97 VAL A N 1
ATOM 785 C CA . VAL A 1 97 ? -7.460 -8.678 -4.998 1.00 89.19 97 VAL A CA 1
ATOM 786 C C . VAL A 1 97 ? -7.439 -10.178 -4.695 1.00 89.19 97 VAL A C 1
ATOM 788 O O . VAL A 1 97 ? -7.572 -11.013 -5.593 1.00 89.19 97 VAL A O 1
ATOM 791 N N . SER A 1 98 ? -7.298 -10.529 -3.421 1.00 88.44 98 SER A N 1
ATOM 792 C CA . SER A 1 98 ? -7.342 -11.906 -2.945 1.00 88.44 98 SER A CA 1
ATOM 793 C C . SER A 1 98 ? -8.717 -12.524 -3.186 1.00 88.44 98 SER A C 1
ATOM 795 O O . SER A 1 98 ? -9.716 -12.081 -2.626 1.00 88.44 98 SER A O 1
ATOM 797 N N . LYS A 1 99 ? -8.765 -13.617 -3.956 1.00 89.81 99 LYS A N 1
ATOM 798 C CA . LYS A 1 99 ? -10.006 -14.380 -4.191 1.00 89.81 99 LYS A CA 1
ATOM 799 C C . LYS A 1 99 ? -10.587 -14.979 -2.909 1.00 89.81 99 LYS A C 1
ATOM 801 O O . LYS A 1 99 ? -11.794 -15.156 -2.816 1.00 89.81 99 LYS A O 1
ATOM 806 N N . LYS A 1 100 ? -9.727 -15.311 -1.940 1.00 93.12 100 LYS A N 1
ATOM 807 C CA . LYS A 1 100 ? -10.135 -15.881 -0.647 1.00 93.12 100 LYS A CA 1
ATOM 808 C C . LYS A 1 100 ? -10.661 -14.809 0.310 1.00 93.12 100 LYS A C 1
ATOM 810 O O . LYS A 1 100 ? -11.493 -15.105 1.157 1.00 93.12 100 LYS A O 1
ATOM 815 N N . TYR A 1 101 ? -10.161 -13.583 0.172 1.00 92.00 101 TYR A N 1
ATOM 816 C CA . TYR A 1 101 ? -10.424 -12.473 1.081 1.00 92.00 101 TYR A CA 1
ATOM 817 C C . TYR A 1 101 ? -10.700 -11.181 0.290 1.00 92.00 101 TYR A C 1
ATOM 819 O O . TYR A 1 101 ? -9.891 -10.248 0.333 1.00 92.00 101 TYR A O 1
ATOM 827 N N . PRO A 1 102 ? -11.811 -11.118 -0.467 1.00 90.44 102 PRO A N 1
ATOM 828 C CA . PRO A 1 102 ? -12.102 -9.981 -1.340 1.00 90.44 102 PRO A CA 1
ATOM 829 C C . PRO A 1 102 ? -12.328 -8.682 -0.556 1.00 90.44 102 PRO A C 1
ATOM 831 O O . PRO A 1 102 ? -11.895 -7.621 -0.997 1.00 90.44 102 PRO A O 1
ATOM 834 N N . ASP A 1 103 ? -12.917 -8.777 0.638 1.00 90.88 103 ASP A N 1
ATOM 835 C CA . ASP A 1 103 ? -13.225 -7.622 1.490 1.00 90.88 103 ASP A CA 1
ATOM 836 C C . ASP A 1 103 ? -12.081 -7.218 2.426 1.00 90.88 103 ASP A C 1
ATOM 838 O O . ASP A 1 103 ? -12.234 -6.299 3.223 1.00 90.88 103 ASP A O 1
ATOM 842 N N . HIS A 1 104 ? -10.936 -7.903 2.382 1.00 93.81 104 HIS A N 1
ATOM 843 C CA . HIS A 1 104 ? -9.792 -7.529 3.213 1.00 93.81 104 HIS A CA 1
ATOM 844 C C . HIS A 1 104 ? -9.076 -6.293 2.668 1.00 93.81 104 HIS A C 1
ATOM 846 O O . HIS A 1 104 ? -9.157 -5.952 1.485 1.00 93.81 104 HIS A O 1
ATOM 852 N N . VAL A 1 105 ? -8.346 -5.629 3.554 1.00 93.56 105 VAL A N 1
ATOM 853 C CA . VAL A 1 105 ? -7.545 -4.442 3.255 1.00 93.56 105 VAL A CA 1
ATOM 854 C C . VAL A 1 105 ? -6.106 -4.673 3.695 1.00 93.56 105 VAL A C 1
ATOM 856 O O . VAL A 1 105 ? -5.816 -5.585 4.472 1.00 93.56 105 VAL A O 1
ATOM 859 N N . TYR A 1 106 ? -5.189 -3.856 3.194 1.00 92.62 106 TYR A N 1
ATOM 860 C CA . TYR A 1 106 ? -3.808 -3.863 3.650 1.00 92.62 106 TYR A CA 1
ATOM 861 C C . TYR A 1 106 ? -3.634 -2.844 4.773 1.00 92.62 106 TYR A C 1
ATOM 863 O O . TYR A 1 106 ? -3.781 -1.647 4.544 1.00 92.62 106 TYR A O 1
ATOM 871 N N . ALA A 1 107 ? -3.312 -3.314 5.975 1.00 91.62 107 ALA A N 1
ATOM 872 C CA . ALA A 1 107 ? -2.810 -2.466 7.051 1.00 91.62 107 ALA A CA 1
ATOM 873 C C . ALA A 1 107 ? -1.338 -2.155 6.778 1.00 91.62 107 ALA A C 1
ATOM 875 O O . ALA A 1 107 ? -0.545 -3.081 6.599 1.00 91.62 107 ALA A O 1
ATOM 876 N N . LEU A 1 108 ? -0.983 -0.877 6.704 1.00 89.19 108 LEU A N 1
ATOM 877 C CA . LEU A 1 108 ? 0.379 -0.429 6.459 1.00 89.19 108 LEU A CA 1
ATOM 878 C C . LEU A 1 108 ? 1.165 -0.387 7.772 1.00 89.19 108 LEU A C 1
ATOM 880 O O . LEU A 1 108 ? 0.833 0.373 8.675 1.00 89.19 108 LEU A O 1
ATOM 884 N N . ASP A 1 109 ? 2.250 -1.151 7.836 1.00 86.69 109 ASP A N 1
ATOM 885 C CA . ASP A 1 109 ? 3.260 -1.028 8.891 1.00 86.69 109 ASP A CA 1
ATOM 886 C C . ASP A 1 109 ? 4.309 0.041 8.510 1.00 86.69 109 ASP A C 1
ATOM 888 O O . ASP A 1 109 ? 5.020 0.585 9.361 1.00 86.69 109 ASP A O 1
ATOM 892 N N . LYS A 1 110 ? 4.427 0.343 7.207 1.00 86.12 110 LYS A N 1
ATOM 893 C CA . LYS A 1 110 ? 5.361 1.328 6.654 1.00 86.12 110 LYS A CA 1
ATOM 894 C C . LYS A 1 110 ? 4.702 2.239 5.622 1.00 86.12 110 LYS A C 1
ATOM 896 O O . LYS A 1 110 ? 3.767 1.852 4.926 1.00 86.12 110 LYS A O 1
ATOM 901 N N . ALA A 1 111 ? 5.240 3.444 5.494 1.00 82.44 111 ALA A N 1
ATOM 902 C CA . ALA A 1 111 ? 4.763 4.466 4.578 1.00 82.44 111 ALA A CA 1
ATOM 903 C C . ALA A 1 111 ? 4.854 4.020 3.110 1.00 82.44 111 ALA A C 1
ATOM 905 O O . ALA A 1 111 ? 5.906 3.587 2.626 1.00 82.44 111 ALA A O 1
ATOM 906 N N . LEU A 1 112 ? 3.739 4.189 2.400 1.00 83.31 112 LEU A N 1
ATOM 907 C CA . LEU A 1 112 ? 3.595 3.989 0.961 1.00 83.31 112 LEU A CA 1
ATOM 908 C C . LEU A 1 112 ? 3.690 5.335 0.223 1.00 83.31 112 LEU A C 1
ATOM 910 O O . LEU A 1 112 ? 3.437 6.398 0.787 1.00 83.31 112 LEU A O 1
ATOM 914 N N . TYR A 1 113 ? 4.014 5.300 -1.070 1.00 81.88 113 TYR A N 1
ATOM 915 C CA . TYR A 1 113 ? 3.982 6.490 -1.921 1.00 81.88 113 TYR A CA 1
ATOM 916 C C . TYR A 1 113 ? 2.610 7.179 -1.898 1.00 81.88 113 TYR A C 1
ATOM 918 O O . TYR A 1 113 ? 1.580 6.510 -1.965 1.00 81.88 113 TYR A O 1
ATOM 926 N N . GLY A 1 114 ? 2.599 8.515 -1.905 1.00 75.19 114 GLY A N 1
ATOM 927 C CA . GLY A 1 114 ? 1.378 9.318 -2.062 1.00 75.19 114 GLY A CA 1
ATOM 928 C 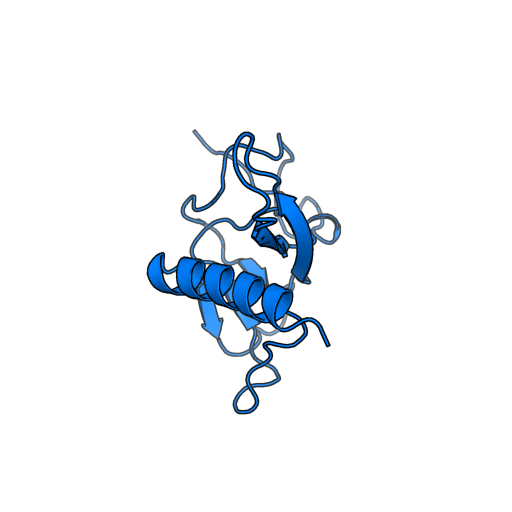C . GLY A 1 114 ? 0.482 9.399 -0.826 1.00 75.19 114 GLY A C 1
ATOM 929 O O . GLY A 1 114 ? -0.574 10.024 -0.899 1.00 75.19 114 GLY A O 1
ATOM 930 N N . LEU A 1 115 ? 0.904 8.819 0.301 1.00 75.12 115 LEU A N 1
ATOM 931 C CA . LEU A 1 115 ? 0.319 9.133 1.599 1.00 75.12 115 LEU A CA 1
ATOM 932 C C . LEU A 1 115 ? 0.691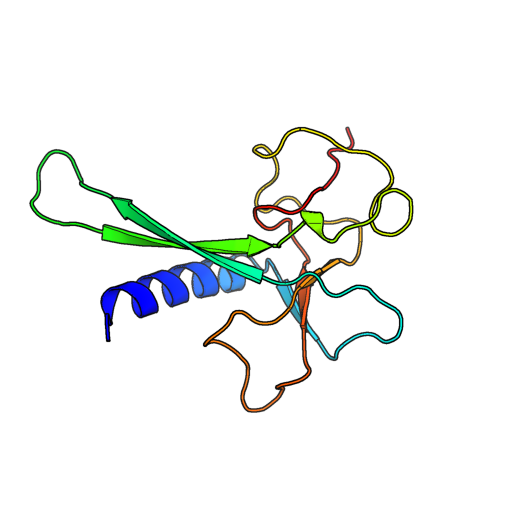 10.566 1.990 1.00 75.12 115 LEU A C 1
ATOM 934 O O . LEU A 1 115 ? 1.856 10.956 1.880 1.00 75.12 115 LEU A O 1
ATOM 938 N N . LYS A 1 116 ? -0.286 11.342 2.467 1.00 67.31 116 LYS A N 1
ATOM 939 C CA . LYS A 1 116 ? -0.000 12.571 3.205 1.00 67.31 116 LYS A CA 1
ATOM 940 C C . LYS A 1 116 ? 0.333 12.140 4.631 1.00 67.31 116 LYS A C 1
ATOM 942 O O . LYS A 1 116 ? -0.563 11.838 5.407 1.00 67.31 116 LYS A O 1
ATOM 947 N N . GLN A 1 117 ? 1.615 11.983 4.939 1.00 58.97 117 GLN A N 1
ATOM 948 C CA . GLN A 1 117 ? 2.075 11.560 6.263 1.00 58.97 117 GLN A CA 1
ATOM 949 C C . GLN A 1 117 ? 3.129 12.518 6.801 1.00 58.97 117 GLN A C 1
ATOM 951 O O . GLN A 1 117 ? 3.968 13.021 6.052 1.00 58.97 117 GLN A O 1
ATOM 956 N N . ALA A 1 118 ? 3.066 12.754 8.109 1.00 45.94 118 ALA A N 1
ATOM 957 C CA . ALA A 1 118 ? 3.954 13.653 8.829 1.00 45.94 118 ALA A CA 1
ATOM 958 C C . ALA A 1 118 ? 5.340 13.021 9.065 1.00 45.94 118 ALA A C 1
ATOM 960 O O . ALA A 1 118 ? 5.423 11.874 9.513 1.00 45.94 118 ALA A O 1
ATOM 961 N N . PRO A 1 119 ? 6.446 13.762 8.885 1.00 36.03 119 PRO A N 1
ATOM 962 C CA . PRO A 1 119 ? 7.639 13.549 9.689 1.00 36.03 119 PRO A CA 1
ATOM 963 C C . PRO A 1 119 ? 7.348 14.039 11.108 1.00 36.03 119 PRO A C 1
ATOM 965 O O . PRO A 1 119 ? 6.854 15.151 11.277 1.00 36.03 119 PRO A O 1
ATOM 968 N N . ARG A 1 120 ? 7.730 13.285 12.138 1.00 45.06 120 ARG A N 1
ATOM 969 C CA . ARG A 1 120 ? 8.056 13.907 13.428 1.00 45.06 120 ARG A CA 1
ATOM 970 C C . ARG A 1 120 ? 9.514 13.606 13.743 1.00 45.06 120 ARG A C 1
ATOM 972 O O . ARG A 1 120 ? 9.882 12.434 13.847 1.00 45.06 120 ARG A O 1
ATOM 979 N N . ALA A 1 121 ? 10.309 14.673 13.796 1.00 39.00 121 ALA A N 1
ATOM 980 C CA . ALA A 1 121 ? 11.517 14.727 14.610 1.00 39.00 121 ALA A CA 1
ATOM 981 C C . ALA A 1 121 ? 11.113 14.760 16.090 1.00 39.00 121 ALA A C 1
ATOM 983 O O . ALA A 1 121 ? 10.004 15.274 16.374 1.00 39.00 121 ALA A O 1
#

pLDDT: mean 76.09, std 16.41, range [36.03, 94.25]

Nearest PDB structures (foldseek):
  7kq5-assembly1_A  TM=3.544E-01  e=5.754E+00  Thermotoga maritima MSB8
  1hrp-assembly1_B  TM=2.756E-01  e=7.317E+00  unclassified

Organism: Tanacetum cinerariifolium (NCBI:txid118510)

InterPro domains:
  IPR013103 Reverse transcriptase, RNA-dependent DNA polymerase [PF07727] (20-77)

Solvent-accessible surface area (backbone atoms only — not comparable to full-atom values): 7376 Å² tota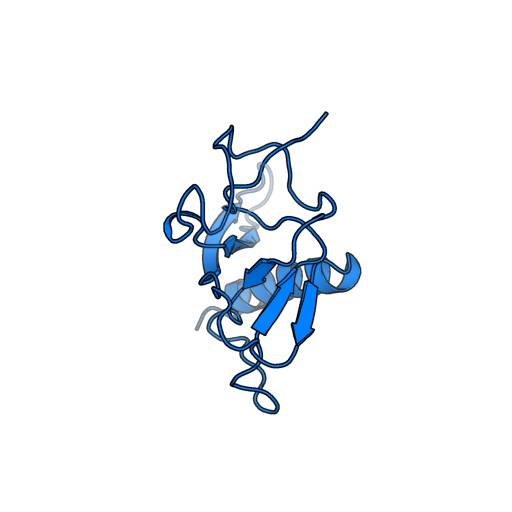l; per-residue (Å²): 130,69,62,62,55,55,51,24,42,49,56,48,52,52,49,36,58,75,66,52,28,51,44,85,37,75,60,65,84,97,57,77,66,38,50,52,48,80,47,79,44,80,41,79,47,100,86,52,100,56,69,47,59,41,40,42,74,28,39,48,33,84,79,57,47,78,77,78,72,43,85,68,91,66,82,89,78,84,50,75,66,38,78,48,93,59,93,44,37,31,42,58,45,88,96,63,60,46,88,90,47,70,73,34,24,31,40,34,49,21,38,57,43,52,51,76,61,69,85,77,132